Protein AF-A0A376SA40-F1 (afdb_monomer_lite)

Organism: Escherichia coli (NCBI:txid562)

pLDDT: mean 94.18, std 3.71, range [78.0, 97.5]

Structure (mmCIF, N/CA/C/O backbone):
data_AF-A0A376SA40-F1
#
_entry.id   AF-A0A376SA40-F1
#
loop_
_atom_site.group_PDB
_atom_site.id
_atom_site.type_symbol
_atom_site.label_atom_id
_atom_site.label_alt_id
_atom_site.label_comp_id
_atom_site.label_asym_id
_atom_site.label_entity_id
_atom_site.label_seq_id
_atom_site.pdbx_PDB_ins_code
_atom_site.Cartn_x
_atom_site.Cartn_y
_atom_site.Cartn_z
_atom_site.occupancy
_atom_site.B_iso_or_equiv
_atom_site.auth_seq_id
_atom_site.auth_comp_id
_atom_site.auth_asym_id
_atom_site.auth_atom_id
_atom_site.pdbx_PDB_model_num
ATOM 1 N N . MET A 1 1 ? 2.642 0.606 16.124 1.00 78.00 1 MET A N 1
ATOM 2 C CA . MET A 1 1 ? 2.055 1.869 15.605 1.00 78.00 1 MET A CA 1
ATOM 3 C C . MET A 1 1 ? 0.608 1.652 15.141 1.00 78.00 1 MET A C 1
ATOM 5 O O . MET A 1 1 ? 0.285 0.530 14.786 1.00 78.00 1 MET A O 1
ATOM 9 N N . ALA A 1 2 ? -0.277 2.662 15.185 1.00 91.88 2 ALA A N 1
ATOM 10 C CA . ALA A 1 2 ? -1.744 2.603 14.959 1.00 91.88 2 ALA A CA 1
ATOM 11 C C . ALA A 1 2 ? -2.516 1.522 15.752 1.00 91.88 2 ALA A C 1
ATOM 13 O O . ALA A 1 2 ? -3.264 1.850 16.670 1.00 91.88 2 ALA A O 1
ATOM 14 N N . ARG A 1 3 ? -2.311 0.236 15.451 1.00 92.06 3 ARG A N 1
ATOM 15 C CA . ARG A 1 3 ? -2.918 -0.892 16.171 1.00 92.06 3 ARG A CA 1
ATOM 16 C C . ARG A 1 3 ? -2.455 -0.954 17.630 1.00 92.06 3 ARG A C 1
ATOM 18 O O . ARG A 1 3 ? -3.281 -1.037 18.528 1.00 92.06 3 ARG A O 1
ATOM 25 N N . GLU A 1 4 ? -1.155 -0.784 17.876 1.00 93.75 4 GLU A N 1
ATOM 26 C CA . GLU A 1 4 ? -0.594 -0.651 19.240 1.00 93.75 4 GLU A CA 1
ATOM 27 C C . GLU A 1 4 ? -1.133 0.572 20.001 1.00 93.75 4 GLU A C 1
ATOM 29 O O . GLU A 1 4 ? -1.123 0.580 21.225 1.00 93.75 4 GLU A O 1
ATOM 34 N N . ALA A 1 5 ? -1.627 1.594 19.292 1.00 96.12 5 ALA A N 1
ATOM 35 C CA . ALA A 1 5 ? -2.255 2.771 19.894 1.00 96.12 5 ALA A CA 1
ATOM 36 C C . ALA A 1 5 ? -3.763 2.575 20.166 1.00 96.12 5 ALA A C 1
ATOM 38 O O . ALA A 1 5 ? -4.445 3.524 20.543 1.00 96.12 5 ALA A O 1
ATOM 39 N N . GLY A 1 6 ? -4.296 1.361 19.969 1.00 96.12 6 GLY A N 1
ATOM 40 C CA . GLY A 1 6 ? -5.693 1.017 20.250 1.00 96.12 6 GLY A CA 1
ATOM 41 C C . GLY A 1 6 ? -6.649 1.144 19.060 1.00 96.12 6 GLY A C 1
ATOM 42 O O . GLY A 1 6 ? -7.866 1.117 19.252 1.00 96.12 6 GLY A O 1
ATOM 43 N N . ALA A 1 7 ? -6.150 1.275 17.826 1.00 96.69 7 ALA A N 1
ATOM 44 C CA . ALA A 1 7 ? -7.016 1.313 16.649 1.00 96.69 7 ALA A CA 1
ATOM 45 C C . ALA A 1 7 ? -7.775 -0.016 16.463 1.00 96.69 7 ALA A C 1
ATOM 47 O O . ALA A 1 7 ? -7.169 -1.080 16.334 1.00 96.69 7 ALA A O 1
ATOM 48 N N . LYS A 1 8 ? -9.113 0.055 16.387 1.00 95.88 8 LYS A N 1
ATOM 49 C CA . LYS A 1 8 ? -9.982 -1.111 16.124 1.00 95.88 8 LYS A CA 1
ATOM 50 C C . LYS A 1 8 ? -9.780 -1.686 14.719 1.00 95.88 8 LYS A C 1
ATOM 52 O O . LYS A 1 8 ? -9.923 -2.891 14.534 1.00 95.88 8 LYS A O 1
ATOM 57 N N . LYS A 1 9 ? -9.508 -0.818 13.742 1.00 96.31 9 LYS A N 1
ATOM 58 C CA . LYS A 1 9 ? -9.220 -1.172 12.350 1.00 96.31 9 LYS A CA 1
ATOM 59 C C . LYS A 1 9 ? -8.153 -0.245 11.777 1.00 96.31 9 LYS A C 1
ATOM 61 O O . LYS A 1 9 ? -8.128 0.937 12.119 1.00 96.31 9 LYS A O 1
ATOM 66 N N . VAL A 1 10 ? -7.319 -0.775 10.894 1.00 96.06 10 VAL A N 1
ATOM 67 C CA . VAL A 1 10 ? -6.241 -0.076 10.198 1.00 96.06 10 VAL A CA 1
ATOM 68 C C . VAL A 1 10 ? -6.394 -0.324 8.703 1.00 96.06 10 VAL A C 1
ATOM 70 O O . VAL A 1 10 ? -6.381 -1.465 8.250 1.00 96.06 10 VAL A O 1
ATOM 73 N N . TYR A 1 11 ? -6.533 0.755 7.941 1.00 95.38 11 TYR A N 1
ATOM 74 C CA . TYR A 1 11 ? -6.697 0.727 6.491 1.00 95.38 11 TYR A CA 1
ATOM 75 C C . TYR A 1 11 ? -5.488 1.390 5.835 1.00 95.38 11 TYR A C 1
ATOM 77 O O . TYR A 1 11 ? -5.070 2.461 6.279 1.00 95.38 11 TYR A O 1
ATOM 85 N N . LEU A 1 12 ? -4.941 0.771 4.787 1.00 94.31 12 LEU A N 1
ATOM 86 C CA . LEU A 1 12 ? -3.874 1.354 3.977 1.00 94.31 12 LEU A CA 1
ATOM 87 C C . LEU A 1 12 ? -4.444 1.765 2.617 1.00 94.31 12 LEU A C 1
ATOM 89 O O . LEU A 1 12 ? -4.993 0.935 1.901 1.00 94.31 12 LEU A O 1
ATOM 93 N N . ALA A 1 1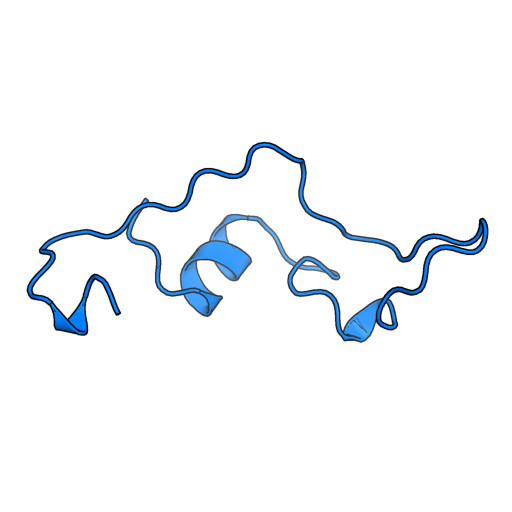3 ? -4.272 3.034 2.254 1.00 94.75 13 ALA A N 1
ATOM 94 C CA . ALA A 1 13 ? -4.553 3.537 0.915 1.00 94.75 13 ALA A CA 1
ATOM 95 C C . ALA A 1 13 ? -3.243 4.019 0.289 1.00 94.75 13 ALA A C 1
ATOM 97 O O . ALA A 1 13 ? -2.563 4.878 0.852 1.00 94.75 13 ALA A O 1
ATOM 98 N N . SER A 1 14 ? -2.887 3.454 -0.862 1.00 94.69 14 SER A N 1
ATOM 99 C CA . SER A 1 14 ? -1.716 3.880 -1.625 1.00 94.69 14 SER A CA 1
ATOM 100 C C . SER A 1 14 ? -2.110 4.937 -2.653 1.00 94.69 14 SER A C 1
ATOM 102 O O . SER A 1 14 ? -3.099 4.779 -3.365 1.00 94.69 14 SER A O 1
ATOM 104 N N . ALA A 1 15 ? -1.308 5.996 -2.766 1.00 97.50 15 ALA A N 1
ATOM 105 C CA . ALA A 1 15 ? -1.428 6.988 -3.838 1.00 97.50 15 ALA A CA 1
ATOM 106 C C . ALA A 1 15 ? -0.732 6.544 -5.144 1.00 97.50 15 ALA A C 1
ATOM 108 O O . ALA A 1 15 ? -0.652 7.313 -6.099 1.00 97.50 15 ALA A O 1
ATOM 109 N N . ALA A 1 16 ? -0.206 5.318 -5.174 1.00 95.69 16 ALA A N 1
ATOM 110 C CA . ALA A 1 16 ? 0.502 4.723 -6.299 1.00 95.69 16 ALA A CA 1
ATOM 111 C C . ALA A 1 16 ? 0.076 3.256 -6.501 1.00 95.69 16 ALA A C 1
ATOM 113 O O . ALA A 1 16 ? -0.329 2.605 -5.530 1.00 95.69 16 ALA A O 1
ATOM 114 N N . PRO A 1 17 ? 0.193 2.715 -7.726 1.00 94.44 17 PRO A N 1
ATOM 115 C CA . PRO A 1 17 ? 0.052 1.281 -7.955 1.00 94.44 17 PRO A CA 1
ATOM 116 C C . PRO A 1 17 ? 1.175 0.499 -7.265 1.00 94.44 17 PRO A C 1
ATOM 118 O O . PRO A 1 17 ? 2.226 1.041 -6.911 1.00 94.44 17 PRO A O 1
ATOM 121 N N . GLU A 1 18 ? 0.965 -0.797 -7.094 1.00 94.69 18 GLU A N 1
ATOM 122 C CA . GLU A 1 18 ? 1.948 -1.696 -6.519 1.00 94.69 18 GLU A CA 1
ATOM 123 C C . GLU A 1 18 ? 3.187 -1.858 -7.421 1.00 94.69 18 GLU A C 1
ATOM 125 O O . GLU A 1 18 ? 3.100 -2.130 -8.621 1.00 94.69 18 GLU A O 1
ATOM 130 N N . ILE A 1 19 ? 4.378 -1.687 -6.839 1.00 95.56 19 ILE A N 1
ATOM 131 C CA . ILE A 1 19 ? 5.642 -1.780 -7.577 1.00 95.56 19 ILE A CA 1
ATOM 132 C C . ILE A 1 19 ? 6.030 -3.252 -7.702 1.00 95.56 19 ILE A C 1
ATOM 134 O O . ILE A 1 19 ? 6.521 -3.863 -6.754 1.00 95.56 19 ILE A O 1
ATOM 138 N N . ARG A 1 20 ? 5.803 -3.821 -8.887 1.00 95.00 20 ARG A N 1
ATOM 139 C CA . ARG A 1 20 ? 6.088 -5.235 -9.190 1.00 95.00 20 ARG A CA 1
ATOM 140 C C . ARG A 1 20 ? 7.472 -5.464 -9.804 1.00 95.00 20 ARG A C 1
ATOM 142 O O . ARG A 1 20 ? 7.966 -6.590 -9.785 1.00 95.00 20 ARG A O 1
ATOM 149 N N . PHE A 1 21 ? 8.092 -4.408 -10.336 1.00 94.56 21 PHE A N 1
ATOM 150 C CA . PHE A 1 21 ? 9.354 -4.470 -11.075 1.00 94.56 21 PHE A CA 1
ATOM 151 C C . PHE A 1 21 ? 10.290 -3.318 -10.679 1.00 94.56 21 PHE A C 1
ATOM 153 O O . PHE A 1 21 ? 9.805 -2.205 -10.460 1.00 94.56 21 PHE A O 1
ATOM 160 N N . PRO A 1 22 ? 11.613 -3.558 -10.608 1.00 94.06 22 PRO A N 1
ATOM 161 C CA . PRO A 1 22 ? 12.589 -2.516 -10.315 1.00 94.06 22 PRO A CA 1
ATOM 162 C C . PRO A 1 22 ? 12.731 -1.531 -11.480 1.00 94.06 22 PRO A C 1
ATOM 164 O O . PRO A 1 22 ? 12.505 -1.864 -12.646 1.00 94.06 22 PRO A O 1
ATOM 167 N N . ASN A 1 23 ? 13.142 -0.307 -11.164 1.00 91.88 23 ASN A N 1
ATOM 168 C CA . ASN A 1 23 ? 13.443 0.714 -12.156 1.00 91.88 23 ASN A CA 1
ATOM 169 C C . ASN A 1 23 ? 14.829 0.470 -12.782 1.00 91.88 23 ASN A C 1
ATOM 171 O O . ASN A 1 23 ? 15.813 0.305 -12.071 1.00 91.88 23 ASN A O 1
ATOM 175 N N . VAL A 1 24 ? 14.918 0.483 -14.115 1.00 89.75 24 VAL A N 1
ATOM 176 C CA . VAL A 1 24 ? 16.179 0.263 -14.860 1.00 89.75 24 VAL A CA 1
ATOM 177 C C . VAL A 1 24 ? 16.844 1.558 -15.346 1.00 89.75 24 VAL A C 1
ATOM 179 O O . VAL A 1 24 ? 17.880 1.519 -16.000 1.00 89.75 24 VAL A O 1
ATOM 182 N N . TYR A 1 25 ? 16.258 2.712 -15.032 1.00 91.50 25 TYR A N 1
ATOM 183 C CA . TYR A 1 25 ? 16.672 4.039 -15.497 1.00 91.50 25 TYR A CA 1
ATOM 184 C C . TYR A 1 25 ? 17.451 4.836 -14.438 1.00 91.50 25 TYR A C 1
ATOM 186 O O . TYR A 1 25 ? 17.553 6.057 -14.532 1.00 91.50 25 TYR A O 1
ATOM 194 N N . GLY A 1 26 ? 18.030 4.150 -13.449 1.00 85.50 26 GLY A N 1
ATOM 195 C CA . GLY A 1 26 ? 19.011 4.734 -12.529 1.00 85.50 26 GLY A CA 1
ATOM 196 C C . GLY A 1 26 ? 18.461 5.233 -11.192 1.00 85.50 26 GLY A C 1
ATOM 197 O O . GLY A 1 26 ? 19.203 5.871 -10.451 1.00 85.50 26 GLY A O 1
ATOM 198 N N . ILE A 1 27 ? 17.199 4.939 -10.860 1.00 92.25 27 ILE A N 1
ATOM 199 C CA . ILE A 1 27 ? 16.699 5.090 -9.486 1.00 92.25 27 ILE A CA 1
ATOM 200 C C . ILE A 1 27 ? 17.044 3.818 -8.713 1.00 92.25 27 ILE A C 1
ATOM 202 O O . ILE A 1 27 ? 16.702 2.724 -9.158 1.00 92.25 27 ILE A O 1
ATOM 206 N N . ASP A 1 28 ? 17.695 3.975 -7.561 1.00 92.50 28 ASP A N 1
ATOM 207 C CA . ASP A 1 28 ? 18.016 2.862 -6.668 1.00 92.50 28 ASP A CA 1
ATOM 208 C C . ASP A 1 28 ? 16.731 2.208 -6.137 1.00 92.50 28 ASP A C 1
ATOM 210 O O . ASP A 1 28 ? 15.871 2.869 -5.547 1.00 92.50 28 ASP A O 1
ATOM 214 N N . MET A 1 29 ? 16.577 0.912 -6.401 1.00 93.81 29 MET A N 1
ATOM 215 C CA . MET A 1 29 ? 15.434 0.105 -5.986 1.00 93.81 29 MET A CA 1
ATOM 216 C C . MET A 1 29 ? 15.900 -1.302 -5.594 1.00 93.81 29 MET A C 1
ATOM 218 O O . MET A 1 29 ? 16.849 -1.813 -6.194 1.00 93.81 29 MET A O 1
ATOM 222 N N . PRO A 1 30 ? 15.202 -1.965 -4.650 1.00 93.62 30 PRO A N 1
ATOM 223 C CA . PRO A 1 30 ? 15.458 -3.364 -4.320 1.00 93.62 30 PRO A CA 1
ATOM 224 C C 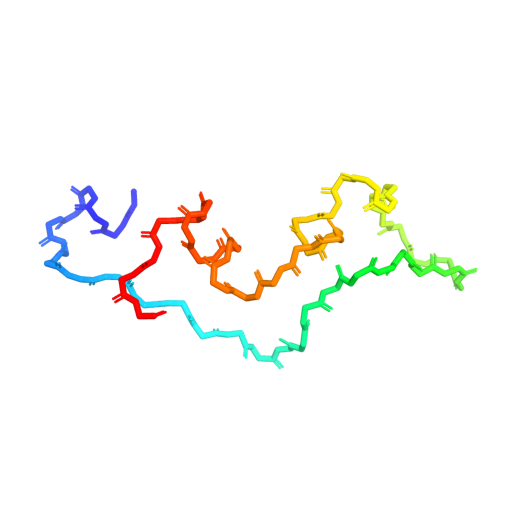. PRO A 1 30 ? 15.346 -4.288 -5.538 1.00 93.62 30 PRO A C 1
ATOM 226 O O . PRO A 1 30 ? 14.686 -3.964 -6.532 1.00 93.62 30 PRO A O 1
ATOM 229 N N . SER A 1 31 ? 15.935 -5.481 -5.436 1.00 93.94 31 SER A N 1
ATOM 230 C CA . SER A 1 31 ? 15.738 -6.522 -6.444 1.00 93.94 31 SER A CA 1
ATOM 231 C C . SER A 1 31 ? 14.259 -6.902 -6.546 1.00 93.94 31 SER A C 1
ATOM 233 O O . SER A 1 31 ? 13.493 -6.751 -5.593 1.00 93.94 31 SER A O 1
ATOM 235 N N . ALA A 1 32 ? 13.840 -7.430 -7.701 1.00 93.19 32 ALA A N 1
ATOM 236 C CA . ALA A 1 32 ? 12.437 -7.775 -7.931 1.00 93.19 32 ALA A CA 1
ATOM 237 C C . ALA A 1 32 ? 11.861 -8.653 -6.806 1.00 93.19 32 ALA A C 1
ATOM 239 O O . ALA A 1 32 ? 10.772 -8.379 -6.327 1.00 93.19 32 ALA A O 1
ATOM 240 N N . THR A 1 33 ? 12.617 -9.641 -6.323 1.00 95.50 33 THR A N 1
ATOM 241 C CA . THR A 1 33 ? 12.200 -10.574 -5.264 1.00 95.50 33 THR A CA 1
ATOM 242 C C . THR A 1 33 ? 12.032 -9.944 -3.882 1.00 95.50 33 THR A C 1
ATOM 244 O O . THR A 1 33 ? 11.354 -10.518 -3.033 1.00 95.50 33 THR A O 1
ATOM 247 N N . GLU A 1 34 ? 12.634 -8.780 -3.644 1.00 95.62 34 GLU A N 1
ATOM 248 C CA . GLU A 1 34 ? 12.523 -8.044 -2.379 1.00 95.62 34 GLU A CA 1
ATOM 249 C C . GLU A 1 34 ? 11.297 -7.122 -2.346 1.00 95.62 34 GLU A C 1
ATOM 251 O O . GLU A 1 34 ? 10.888 -6.663 -1.279 1.00 95.62 34 GLU A O 1
ATOM 256 N N . LEU A 1 35 ? 10.669 -6.866 -3.497 1.00 96.25 35 LEU A N 1
A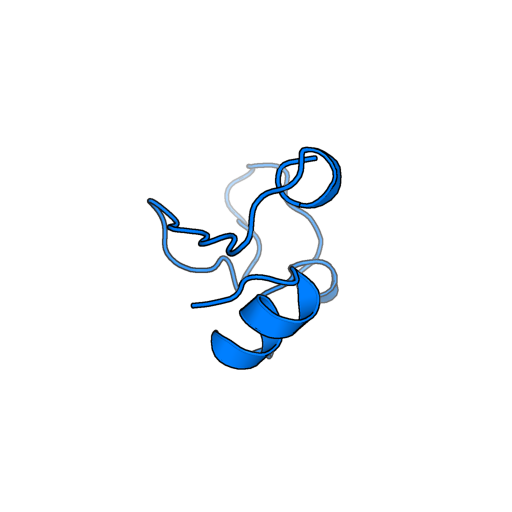TOM 257 C CA . LEU A 1 35 ? 9.449 -6.071 -3.570 1.00 96.25 35 LEU A CA 1
ATOM 258 C C . LEU A 1 35 ? 8.268 -6.870 -3.003 1.00 96.25 35 LEU A C 1
ATOM 260 O O . LEU A 1 35 ? 7.994 -8.000 -3.412 1.00 96.25 35 LEU A O 1
ATOM 264 N N . ILE A 1 36 ? 7.496 -6.259 -2.099 1.00 96.38 36 ILE A N 1
ATOM 265 C CA . ILE A 1 36 ? 6.329 -6.913 -1.482 1.00 96.38 36 ILE A CA 1
ATOM 266 C C . ILE A 1 36 ? 5.284 -7.356 -2.519 1.00 96.38 36 ILE A C 1
ATOM 268 O O . ILE A 1 36 ? 4.631 -8.378 -2.328 1.00 96.38 36 ILE A O 1
ATOM 272 N N . ALA A 1 37 ? 5.167 -6.647 -3.644 1.00 97.19 37 ALA A N 1
ATOM 273 C CA . ALA A 1 37 ? 4.211 -6.960 -4.705 1.00 97.19 37 ALA A CA 1
ATOM 274 C C . ALA A 1 37 ? 4.727 -7.969 -5.747 1.00 97.19 37 ALA A C 1
ATOM 276 O O . ALA A 1 37 ? 4.023 -8.288 -6.708 1.00 97.19 37 ALA A O 1
ATOM 277 N N . HIS A 1 38 ? 5.953 -8.475 -5.591 1.00 97.25 38 HIS A N 1
ATOM 278 C CA . HIS A 1 38 ? 6.524 -9.434 -6.528 1.00 97.25 38 HIS A CA 1
ATOM 279 C C . HIS A 1 38 ? 5.788 -10.772 -6.482 1.00 97.25 38 HIS A C 1
ATOM 281 O O . HIS A 1 38 ? 5.860 -11.490 -5.486 1.00 97.25 38 HIS A O 1
ATOM 287 N N . GLY A 1 39 ? 5.079 -11.090 -7.569 1.00 96.56 39 GLY A N 1
ATOM 288 C CA . GLY A 1 39 ? 4.311 -12.329 -7.702 1.00 96.56 39 GLY A CA 1
ATOM 289 C C . GLY A 1 39 ? 3.139 -12.456 -6.727 1.00 96.56 39 GLY A C 1
ATOM 290 O O . GLY A 1 39 ? 2.679 -13.571 -6.516 1.00 96.56 39 GLY A O 1
ATOM 291 N N . ARG A 1 40 ? 2.691 -11.347 -6.121 1.00 96.75 40 ARG A N 1
ATOM 292 C CA . ARG A 1 40 ? 1.594 -11.332 -5.148 1.00 96.75 40 ARG A CA 1
ATOM 293 C C . ARG A 1 40 ? 0.419 -10.504 -5.635 1.00 96.75 40 ARG A C 1
ATOM 295 O O . ARG A 1 40 ? 0.601 -9.470 -6.282 1.00 96.75 40 ARG A O 1
ATOM 302 N N . GLU A 1 41 ? -0.773 -10.933 -5.269 1.00 96.62 41 GLU A N 1
ATOM 303 C CA . GLU A 1 41 ? -2.002 -10.170 -5.428 1.00 96.62 41 GLU A CA 1
ATOM 304 C C . GLU A 1 41 ? -2.218 -9.210 -4.253 1.00 96.62 41 GLU A C 1
ATOM 306 O O . GLU A 1 41 ? -1.634 -9.348 -3.174 1.00 96.62 41 GLU A O 1
ATOM 311 N N . VAL A 1 42 ? -3.078 -8.210 -4.458 1.00 95.19 42 VAL A N 1
ATOM 312 C CA . VAL A 1 42 ? -3.347 -7.158 -3.461 1.00 95.19 42 VAL A CA 1
ATOM 313 C C . VAL A 1 42 ? -3.812 -7.743 -2.122 1.00 95.19 42 VAL A C 1
ATOM 315 O O . VAL A 1 42 ? -3.382 -7.273 -1.068 1.00 95.19 42 VAL A O 1
ATOM 318 N N . ASP A 1 43 ? -4.618 -8.807 -2.147 1.00 96.06 43 ASP A N 1
ATOM 319 C CA . ASP A 1 43 ? -5.096 -9.479 -0.935 1.00 96.06 43 ASP A CA 1
ATOM 320 C C . ASP A 1 43 ? -3.969 -10.130 -0.123 1.00 96.06 43 ASP A C 1
ATOM 322 O O . ASP A 1 43 ? -3.988 -10.082 1.109 1.00 96.06 43 ASP A O 1
ATOM 326 N N . GLU A 1 44 ? -2.964 -10.701 -0.790 1.00 97.44 44 GLU A N 1
ATOM 327 C CA . GLU A 1 44 ? -1.795 -11.290 -0.129 1.00 97.44 44 GLU A CA 1
ATOM 328 C C . GLU A 1 44 ? -0.926 -10.194 0.494 1.00 97.44 44 GLU A C 1
ATOM 330 O O . GLU A 1 44 ? -0.493 -10.311 1.640 1.00 97.44 44 GLU A O 1
ATOM 335 N N . ILE A 1 45 ? -0.726 -9.084 -0.225 1.00 96.69 45 ILE A N 1
ATOM 336 C CA . ILE A 1 45 ? -0.006 -7.910 0.288 1.00 96.69 45 ILE A CA 1
ATOM 337 C C . ILE A 1 45 ? -0.712 -7.371 1.534 1.00 96.69 45 ILE A C 1
ATOM 339 O O . ILE A 1 45 ? -0.0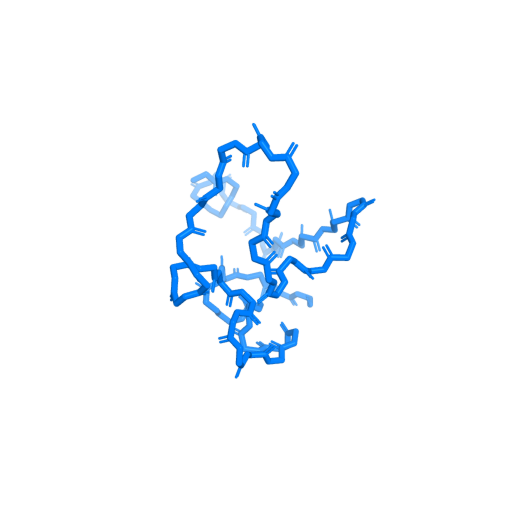58 -7.145 2.552 1.00 96.69 45 ILE A O 1
ATOM 343 N N . ARG A 1 46 ? -2.043 -7.220 1.483 1.00 96.19 46 ARG A N 1
ATOM 344 C CA . ARG A 1 46 ? -2.878 -6.765 2.603 1.00 96.19 46 ARG A CA 1
ATOM 345 C C . ARG A 1 46 ? -2.688 -7.632 3.848 1.00 96.19 46 ARG A C 1
ATOM 347 O O . ARG A 1 46 ? -2.548 -7.098 4.950 1.00 96.19 46 ARG A O 1
ATOM 354 N N . GLN A 1 47 ? -2.666 -8.954 3.675 1.00 96.19 47 GLN A N 1
ATOM 355 C CA . GLN A 1 47 ? -2.428 -9.899 4.767 1.00 96.19 47 GLN A CA 1
ATOM 356 C C . GLN A 1 47 ? -1.023 -9.744 5.358 1.00 96.19 47 GLN A C 1
ATOM 358 O O . GLN A 1 47 ? -0.885 -9.706 6.579 1.00 96.19 47 GLN A O 1
ATOM 363 N N . ILE A 1 48 ? 0.003 -9.594 4.513 1.00 95.94 48 ILE A N 1
ATOM 364 C CA . ILE A 1 48 ? 1.400 -9.430 4.945 1.00 95.94 48 ILE A CA 1
ATOM 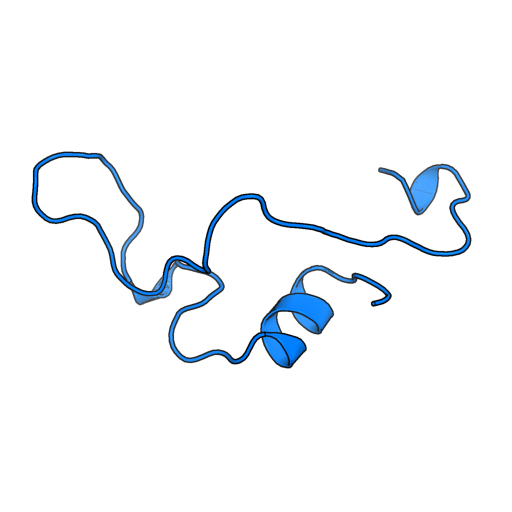365 C C . ILE A 1 48 ? 1.585 -8.151 5.771 1.00 95.94 48 ILE A C 1
ATOM 367 O O . ILE A 1 48 ? 2.262 -8.177 6.797 1.00 95.94 48 ILE A O 1
ATOM 371 N N . ILE A 1 49 ? 0.976 -7.035 5.356 1.00 94.69 49 ILE A N 1
ATOM 372 C CA . ILE A 1 49 ? 1.072 -5.756 6.083 1.00 94.69 49 ILE A CA 1
ATOM 373 C C . ILE A 1 49 ? 0.118 -5.665 7.286 1.00 94.69 49 ILE A C 1
ATOM 375 O O . ILE A 1 49 ? 0.241 -4.748 8.098 1.00 94.69 49 ILE A O 1
ATOM 379 N N . GLY A 1 50 ? -0.852 -6.579 7.398 1.00 94.38 50 GLY A N 1
ATOM 380 C CA . GLY A 1 50 ? -1.829 -6.613 8.485 1.00 94.38 50 GLY A CA 1
ATOM 381 C C . GLY A 1 50 ? -2.880 -5.496 8.436 1.00 94.38 50 GLY A C 1
ATOM 382 O O . GLY A 1 50 ? -3.258 -4.974 9.491 1.00 94.38 50 GLY A O 1
ATOM 383 N N . ALA A 1 51 ? -3.335 -5.108 7.240 1.00 95.19 51 ALA A N 1
ATOM 384 C CA . ALA A 1 51 ? -4.430 -4.148 7.055 1.00 95.19 51 ALA A CA 1
ATOM 385 C C . ALA A 1 51 ? -5.807 -4.847 7.035 1.00 95.19 51 ALA A C 1
ATOM 387 O O . ALA A 1 51 ? -5.928 -6.000 6.631 1.00 95.19 51 ALA A O 1
ATOM 388 N N . ASP A 1 52 ? -6.854 -4.148 7.484 1.00 94.56 52 ASP A N 1
ATOM 389 C CA . ASP A 1 52 ? -8.199 -4.704 7.723 1.00 94.56 52 ASP A CA 1
ATOM 390 C C . ASP A 1 52 ? -9.200 -4.478 6.569 1.00 94.56 52 ASP A C 1
ATOM 392 O O . ASP A 1 52 ? -10.369 -4.865 6.685 1.00 94.56 52 ASP A O 1
ATOM 396 N N . GLY A 1 53 ? -8.780 -3.808 5.492 1.00 79.56 53 GLY A N 1
ATOM 397 C CA . GLY A 1 53 ? -9.593 -3.509 4.307 1.00 79.56 53 GLY A CA 1
ATOM 398 C C . GLY A 1 53 ? -8.943 -4.071 3.078 1.00 79.56 53 GLY A C 1
ATOM 399 O O . GLY A 1 53 ? -7.816 -3.624 2.790 1.00 79.56 53 GLY A O 1
#

InterPro domains:
  IPR029057 Phosphoribosyltransferase-like [G3DSA:3.40.50.2020] (1-53)
  IPR029057 Phosphoribosyltransferase-like [SSF53271] (1-52)

Sequence (53 aa):
MAREAGAKKVYLASAAPEIRFPNVYGIDMPSATELIAHGREVDEIRQIIGADG

Radius of gyration: 13.66 Å; chains: 1; bounding box: 29×19×3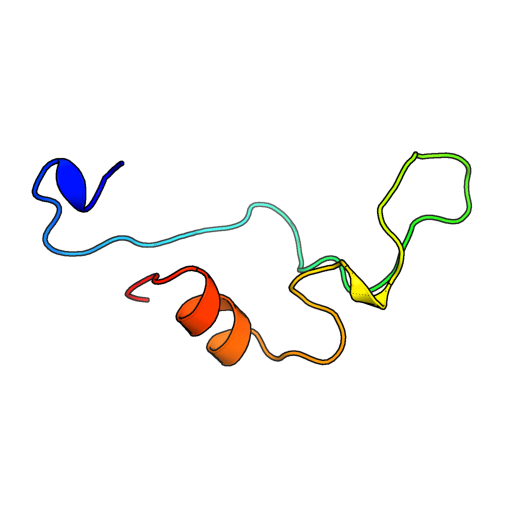6 Å

Foldseek 3Di:
DCVVVVNPFAADDDPDDADQADDPPPDDDDHNVPGLPHVDDPVSSCVVVVHDD

Secondary structure (DSSP, 8-state):
-TTTTT-S------SS----S--SSS-----GGGSTTTT--HHHHHHHHT---